Protein 4I2U (pdb70)

CATH classification: 3.40.30.10

Foldseek 3Di:
DVLLCVVQCPLQVAFKEKEAAPPDVLSVLLVVLCCVFAPPVRHHYHHLVPDPCSQVNLVVCCVVPVHSDDIFIHGNNRTQDTSVRNNVCSVPVNVVVSCVVSVNGDDDD

InterPro domains:
  IPR002109 Glutaredoxin [PF00462] (17-81)
  IPR011899 Glutaredoxin, eukaryotic/virial [TIGR02180] (17-99)
  IPR014025 Glutaredoxin subgroup [PR00160] (17-35)
  IPR014025 Glutaredoxin subgroup [PR00160] (64-77)
  IPR014025 Glutaredoxin subgroup [PR00160] (78-91)
  IPR036249 Thioredoxin-like superfamily [SSF52833] (6-106)

Organism: Chlorella sorokiniana (NCBI:txid3076)

Sequence (109 aa):
SAAKQLVDSSTISGNKVVIFSKTYCPYCVKGKRALEKFLPKSKITAIELDGRNDGAAIQDYLLELTGGRSVPRRVFIDGQFIGGGDDTDALARNGKLEVMLRNAGVLLEHH

Secondary structure (DSSP, 8-state):
-HHHHHHHHHHHH-SEEEEE-TT-HHHHHHHHHHHTTS-GGGSEEEETTTSTTHHHHHHHHHHHHS--PSPEEEETTEEEESHHHHHHHHHHSHHHHHHHHTTS-----

Nearest PDB structures (foldseek):
  4i2u-assembly1_A  TM=1.009E+00  e=9.934E-23  Chlorella sorokiniana
  4i2t-assembly1_A  TM=9.778E-01  e=6.988E-19  Chlorella sorokiniana
  7ncw-assembly1_A  TM=9.838E-01  e=2.379E-13  Chlamydomonas reinhardtii
  7dik-assembly1_A  TM=9.261E-01  e=3.195E-09  Plasmodium falciparum 3D7
  3d5j-assembly2_B  TM=8.534E-01  e=7.702E-10  Saccharomyces cerevisiae

Radius of gyration: 13.09 Å; Cα contacts (8 Å, |Δi|>4): 175; chains: 1; bounding box: 39×27×31 Å

B-factor: mean 13.31, std 8.64, range [4.83, 49.54]

Solvent-accessible surface area: 6021 Å² total; per-residue (Å²): 110,83,8,93,130,39,0,45,65,13,18,96,60,56,87,1,0,0,0,0,35,83,155,13,91,103,0,48,75,0,39,164,1,0,61,145,49,7,82,152,104,134,18,38,41,30,42,7,64,63,91,158,44,1,61,44,0,13,71,20,0,83,140,78,25,65,13,91,69,22,3,30,0,2,4,77,29,112,63,22,5,19,4,80,73,0,52,31,30,7,195,81,27,120,0,50,71,37,0,84,123,8,66,52,20,136,124,131,217

Structure (mmCIF, N/CA/C/O backbone):
data_4I2U
#
_entry.id   4I2U
#
_cell.length_a   33.676
_cell.length_b   51.310
_cell.length_c   55.658
_cell.angle_alpha   90.00
_cell.angle_beta   90.00
_cell.angle_gamma   90.00
#
_symmetry.space_group_name_H-M   'P 21 21 21'
#
loop_
_entity.id
_entity.type
_entity.pdbx_description
1 polymer glutaredoxin
2 non-polymer GLUTATHIONE
3 water water
#
loop_
_atom_site.group_PDB
_atom_site.id
_atom_site.type_symbol
_atom_site.label_atom_id
_atom_site.label_alt_id
_atom_site.label_comp_id
_atom_site.label_asym_id
_atom_site.label_entity_id
_atom_site.label_seq_id
_atom_site.pdbx_PDB_ins_code
_atom_site.Cartn_x
_atom_site.Cartn_y
_atom_site.Cartn_z
_atom_site.occupancy
_atom_site.B_iso_or_equiv
_atom_site.auth_seq_id
_atom_site.auth_comp_id
_atom_site.auth_asym_id
_atom_site.auth_atom_id
_atom_site.pdbx_PDB_model_num
ATOM 1 N N . SER A 1 2 ? 27.252 34.844 1.749 1.00 28.96 2 SER A N 1
ATOM 2 C CA . SER A 1 2 ? 27.085 33.555 1.089 1.00 26.03 2 SER A CA 1
ATOM 3 C C . SER A 1 2 ? 25.616 33.291 0.805 1.00 22.43 2 SER A C 1
ATOM 4 O O . SER A 1 2 ? 24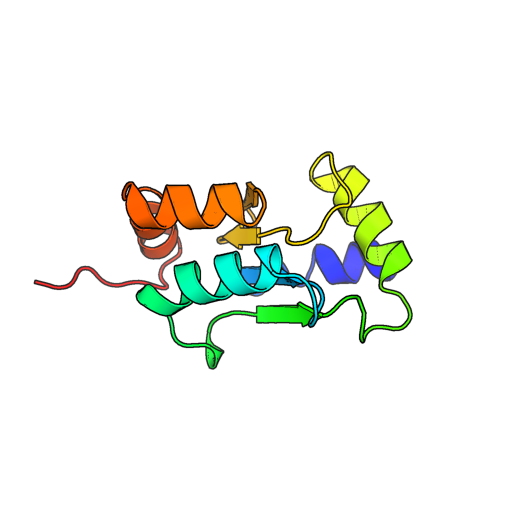.733 33.928 1.389 1.00 18.02 2 SER A O 1
ATOM 11 N N . ALA A 1 3 ? 25.363 32.346 -0.092 1.00 21.12 3 ALA A N 1
ATOM 12 C CA . ALA A 1 3 ? 24.012 31.921 -0.407 1.00 22.45 3 ALA A CA 1
ATOM 13 C C . ALA A 1 3 ? 23.317 31.415 0.849 1.00 17.34 3 ALA A C 1
ATOM 14 O O . ALA A 1 3 ? 22.165 31.747 1.079 1.00 15.45 3 ALA A O 1
ATOM 21 N N . ALA A 1 4 ? 24.010 30.602 1.644 1.00 13.61 4 ALA A N 1
ATOM 22 C CA . ALA A 1 4 ? 23.408 30.014 2.841 1.00 12.11 4 ALA A CA 1
ATOM 23 C C . ALA A 1 4 ? 23.021 31.095 3.839 1.00 10.95 4 ALA A C 1
ATOM 24 O O . ALA A 1 4 ? 21.922 31.070 4.389 1.00 9.69 4 ALA A O 1
ATOM 31 N N . LYS A 1 5 ? 23.919 32.043 4.078 1.00 11.11 5 LYS A N 1
ATOM 32 C CA . LYS A 1 5 ? 23.641 33.121 5.009 1.00 11.66 5 LYS A CA 1
ATOM 33 C C . LYS A 1 5 ? 22.456 33.942 4.522 1.00 9.61 5 LYS A C 1
ATOM 34 O O . LYS A 1 5 ? 21.558 34.291 5.300 1.00 8.69 5 LYS A O 1
ATOM 53 N N . GLN A 1 6 ? 22.448 34.276 3.233 1.00 10.41 6 GLN A N 1
ATOM 54 C CA . GLN A 1 6 ? 21.358 35.085 2.697 1.00 11.87 6 GLN A CA 1
ATOM 55 C C . GLN A 1 6 ? 20.036 34.344 2.819 1.00 9.93 6 GLN A C 1
ATOM 56 O O . GLN A 1 6 ? 19.001 34.935 3.145 1.00 10.09 6 GLN A O 1
ATOM 70 N N . LEU A 1 7 ? 20.056 33.047 2.544 1.00 10.21 7 LEU A N 1
ATOM 71 C CA . LEU A 1 7 ? 18.855 32.235 2.690 1.00 9.75 7 LEU A CA 1
ATOM 72 C C . LEU A 1 7 ? 18.320 32.271 4.113 1.00 8.74 7 LEU A C 1
ATOM 73 O O . LEU A 1 7 ? 17.133 32.528 4.347 1.00 9.10 7 LEU A O 1
ATOM 89 N N . VAL A 1 8 ? 19.173 32.019 5.095 1.00 8.03 8 VAL A N 1
ATOM 90 C CA . VAL A 1 8 ? 18.705 31.983 6.471 1.00 7.06 8 VAL A CA 1
ATOM 91 C C . VAL A 1 8 ? 18.214 33.356 6.909 1.00 6.56 8 VAL A C 1
ATOM 92 O O . VAL A 1 8 ? 17.107 33.486 7.454 1.00 7.08 8 VAL A O 1
ATOM 105 N N . ASP A 1 9 ? 19.020 34.391 6.679 1.00 6.78 9 ASP A N 1
ATOM 106 C CA . ASP A 1 9 ? 18.659 35.731 7.134 1.00 6.50 9 ASP A CA 1
ATOM 107 C C . ASP A 1 9 ? 17.344 36.180 6.513 1.00 6.68 9 ASP A C 1
ATOM 108 O O . ASP A 1 9 ? 16.460 36.707 7.207 1.00 6.74 9 ASP A O 1
ATOM 117 N N . SER A 1 10 ? 17.210 36.006 5.207 1.00 7.32 10 SER A N 1
ATOM 118 C CA A SER A 1 10 ? 16.006 36.438 4.504 0.55 7.75 10 SER A CA 1
ATOM 119 C CA B SER A 1 10 ? 16.005 36.452 4.515 0.45 7.75 10 SER A CA 1
ATOM 120 C C . SER A 1 10 ? 14.796 35.631 4.942 1.00 7.48 10 SER A C 1
ATOM 121 O O . SER A 1 10 ? 13.690 36.152 5.021 1.00 8.05 10 SER A O 1
ATOM 136 N N . THR A 1 11 ? 14.998 34.352 5.212 1.00 7.48 11 THR A N 1
ATOM 137 C CA . THR A 1 11 ? 13.880 33.519 5.600 1.00 7.29 11 THR A CA 1
ATOM 138 C C . THR A 1 11 ? 13.347 33.911 6.974 1.00 7.49 11 THR A C 1
ATOM 139 O O . THR A 1 11 ? 12.119 34.017 7.159 1.00 7.22 11 THR A O 1
ATOM 150 N N . ILE A 1 12 ? 14.233 34.124 7.937 1.00 6.93 12 ILE A N 1
ATOM 151 C CA . ILE A 1 12 ? 13.766 34.424 9.285 1.00 7.30 12 ILE A CA 1
ATOM 152 C C . ILE A 1 12 ? 13.241 35.846 9.401 1.00 7.20 12 ILE A C 1
ATOM 153 O O . ILE A 1 12 ? 12.420 36.113 10.274 1.00 8.02 12 ILE A O 1
ATOM 169 N N . SER A 1 13 ? 13.674 36.762 8.538 1.00 6.23 13 SER A N 1
ATOM 170 C CA . SER A 1 13 ? 13.155 38.135 8.575 1.00 7.45 13 SER A CA 1
ATOM 171 C C . SER A 1 13 ? 11.901 38.296 7.718 1.00 9.74 13 SER A C 1
ATOM 172 O O . SER A 1 13 ? 11.154 39.250 7.909 1.00 11.45 13 SER A O 1
ATOM 180 N N . GLY A 1 14 ? 11.649 37.361 6.802 1.00 8.08 14 GLY A N 1
ATOM 181 C CA . GLY A 1 14 ? 10.517 37.448 5.899 1.00 10.29 14 GLY A CA 1
ATOM 182 C C . GLY A 1 14 ? 9.353 36.548 6.257 1.00 9.27 14 GLY A C 1
ATOM 183 O O . GLY A 1 14 ? 8.308 36.652 5.638 1.00 11.65 14 GLY A O 1
ATOM 187 N N . ASN A 1 15 ? 9.526 35.676 7.250 1.0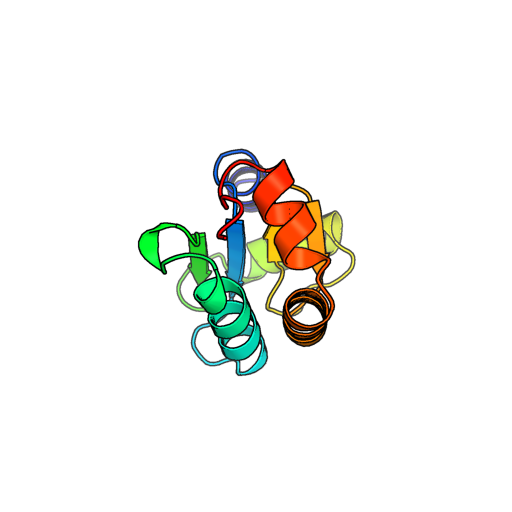0 7.65 15 ASN A N 1
ATOM 188 C CA . ASN A 1 15 ? 8.491 34.737 7.669 1.00 8.80 15 ASN A CA 1
ATOM 189 C C . ASN A 1 15 ? 8.473 34.699 9.172 1.00 8.78 15 ASN A C 1
ATOM 190 O O . ASN A 1 15 ? 9.524 34.579 9.783 1.00 8.90 15 ASN A O 1
ATOM 201 N N . LYS A 1 16 ? 7.300 34.793 9.778 1.00 7.50 16 LYS A N 1
ATOM 202 C CA . LYS A 1 16 ? 7.200 34.920 11.220 1.00 8.01 16 LYS A CA 1
ATOM 203 C C . LYS A 1 16 ? 7.557 33.659 11.992 1.00 7.38 16 LYS A C 1
ATOM 204 O O . LYS A 1 16 ? 7.999 33.751 13.118 1.00 8.54 16 LYS A O 1
ATOM 223 N N . VAL A 1 17 ? 7.300 32.481 11.437 1.00 6.22 17 VAL A N 1
ATOM 224 C CA . VAL A 1 17 ? 7.538 31.236 12.152 1.00 6.37 17 VAL A CA 1
ATOM 225 C C . VAL A 1 17 ? 8.332 30.338 11.238 1.00 6.52 17 VAL A C 1
ATOM 226 O O . VAL A 1 17 ? 7.827 29.901 10.194 1.00 7.59 17 VAL A O 1
ATOM 239 N N . VAL A 1 18 ? 9.591 30.104 11.593 1.00 6.00 18 VAL A N 1
ATOM 240 C CA . VAL A 1 18 ? 10.496 29.321 10.767 1.00 5.59 18 VAL A CA 1
ATOM 241 C C . VAL A 1 18 ? 11.093 28.178 11.564 1.00 5.45 18 VAL A C 1
ATOM 242 O O . VAL A 1 18 ? 11.539 28.368 12.701 1.00 6.68 18 VAL A O 1
ATOM 255 N N . ILE A 1 19 ? 11.134 26.997 10.973 1.00 4.91 19 ILE A N 1
ATOM 256 C CA . ILE A 1 19 ? 11.808 25.868 11.588 1.00 4.89 19 ILE A CA 1
ATOM 257 C C . ILE A 1 19 ? 12.748 25.256 10.558 1.00 4.83 19 ILE A C 1
ATOM 258 O O . ILE A 1 19 ? 12.306 24.773 9.505 1.00 6.37 19 ILE A O 1
ATOM 274 N N . PHE A 1 20 ? 14.047 25.331 10.822 1.00 4.88 20 PHE A N 1
ATOM 275 C CA . PHE A 1 20 ? 15.024 24.610 10.008 1.00 4.97 20 PHE A CA 1
ATOM 276 C C . PHE A 1 20 ? 15.027 23.197 10.538 1.00 5.42 20 PHE A C 1
ATOM 277 O O . PHE A 1 20 ? 15.198 22.981 11.739 1.00 6.00 20 PHE A O 1
ATOM 294 N N . SER A 1 21 ? 14.834 22.239 9.645 1.00 5.41 21 SER A N 1
ATOM 295 C CA . SER A 1 21 ? 14.397 20.902 9.984 1.00 5.67 21 SER A CA 1
ATOM 296 C C . SER A 1 21 ? 15.107 19.871 9.126 1.00 5.71 21 SER A C 1
ATOM 297 O O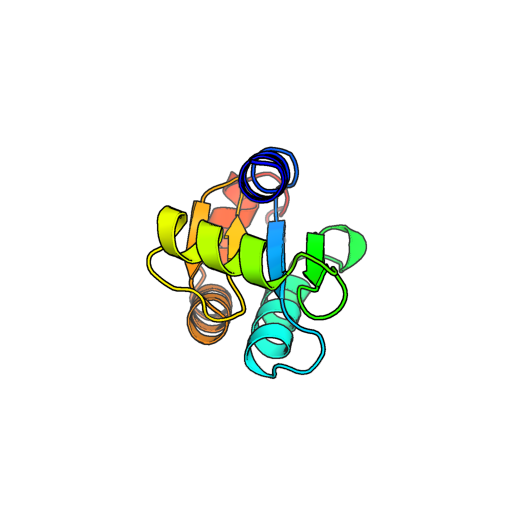 . SER A 1 21 ? 15.774 20.197 8.155 1.00 6.41 21 SER A O 1
ATOM 305 N N . LYS A 1 22 ? 14.988 18.608 9.526 1.00 6.33 22 LYS A N 1
ATOM 306 C CA . LYS A 1 22 ? 15.197 17.473 8.627 1.00 5.81 22 LYS A CA 1
ATOM 307 C C . LYS A 1 22 ? 13.997 16.568 8.759 1.00 6.09 22 LYS A C 1
ATOM 308 O O . LYS A 1 22 ? 13.434 16.410 9.844 1.00 6.82 22 LYS A O 1
ATOM 327 N N . THR A 1 23 ? 13.576 15.986 7.649 1.00 6.25 23 THR A N 1
ATOM 328 C CA . THR A 1 23 ? 12.294 15.275 7.596 1.00 8.26 23 THR A CA 1
ATOM 329 C C . THR A 1 23 ? 12.205 14.102 8.558 1.00 8.78 23 THR A C 1
ATOM 330 O O . THR A 1 23 ? 11.131 13.775 9.052 1.00 11.02 23 THR A O 1
ATOM 341 N N . TYR A 1 24 ? 13.338 13.472 8.827 1.00 6.55 24 TYR A N 1
ATOM 342 C CA . TYR A 1 24 ? 13.416 12.223 9.568 1.00 6.88 24 TYR A CA 1
ATOM 343 C C . TYR A 1 24 ? 13.661 12.392 11.067 1.00 6.76 24 TYR A C 1
ATOM 344 O O . TYR A 1 24 ? 13.671 11.408 11.805 1.00 7.15 24 TYR A O 1
ATOM 362 N N . CYS A 1 25 ? 13.856 13.632 11.510 1.00 6.58 25 CYS A N 1
ATOM 363 C CA . CYS A 1 25 ? 14.266 13.894 12.886 1.00 6.96 25 CYS A CA 1
ATOM 364 C C . CYS A 1 25 ? 13.077 14.039 13.839 1.00 6.51 25 CYS A C 1
ATOM 365 O O . CYS A 1 25 ? 12.185 14.844 13.594 1.00 6.33 25 CYS A O 1
ATOM 373 N N . PRO A 1 26 ? 13.071 13.266 14.935 1.00 6.55 26 PRO A N 1
ATOM 374 C CA . PRO A 1 26 ? 11.938 13.355 15.862 1.00 6.75 26 PRO A CA 1
ATOM 375 C C . PRO A 1 26 ? 11.874 14.664 16.635 1.00 6.55 26 PRO A C 1
ATOM 376 O O . PRO A 1 26 ? 10.811 15.053 17.092 1.00 6.75 26 PRO A O 1
ATOM 387 N N . TYR A 1 27 ? 13.001 15.351 16.776 1.00 6.36 27 TYR A N 1
ATOM 388 C CA . TYR A 1 27 ? 12.999 16.657 17.436 1.00 6.26 27 TYR A CA 1
ATOM 389 C C . TYR A 1 27 ? 12.362 17.694 16.529 1.00 6.05 27 TYR A C 1
ATOM 390 O O . TYR A 1 27 ? 11.665 18.594 17.010 1.00 6.05 27 TYR A O 1
ATOM 408 N N . CYS A 1 28 ? 12.590 17.574 15.230 1.00 5.95 28 CYS A N 1
ATOM 409 C CA . CYS A 1 28 ? 11.924 18.417 14.249 1.00 5.89 28 CYS A CA 1
ATOM 410 C C . CYS A 1 28 ? 10.428 18.152 14.240 1.00 6.05 28 CYS A C 1
ATOM 411 O O . CYS A 1 28 ? 9.624 19.090 14.240 1.00 6.07 28 CYS A O 1
ATOM 419 N N . VAL A 1 29 ? 10.041 16.879 14.267 1.00 6.77 29 VAL A N 1
ATOM 420 C CA . VAL A 1 29 ? 8.619 16.530 14.356 1.00 7.68 29 VAL A CA 1
ATOM 421 C C . VAL A 1 29 ? 8.011 17.126 15.624 1.00 6.73 29 VAL A C 1
ATOM 422 O O . VAL A 1 29 ? 6.913 17.689 15.602 1.00 7.08 29 VAL A O 1
ATOM 435 N N . LYS A 1 30 ? 8.713 16.997 16.741 1.00 6.55 30 LYS A N 1
ATOM 436 C CA . LYS A 1 30 ? 8.216 17.533 18.011 1.00 8.00 30 LYS A CA 1
ATOM 437 C C . LYS A 1 30 ? 8.030 19.058 17.942 1.00 7.05 30 LYS A C 1
ATOM 438 O O . LYS A 1 30 ? 7.035 19.596 18.428 1.00 7.29 30 LYS A O 1
ATOM 457 N N . GLY A 1 31 ? 8.987 19.765 17.354 1.00 6.14 31 GLY A N 1
ATOM 458 C CA . GLY A 1 31 ? 8.887 21.207 17.204 1.00 6.06 31 GLY A CA 1
ATOM 459 C C . GLY A 1 31 ? 7.723 21.605 16.312 1.00 6.13 31 GLY A C 1
ATOM 460 O O . GLY A 1 31 ? 6.972 22.539 16.615 1.00 6.73 31 GLY A O 1
ATOM 464 N N . LYS A 1 32 ? 7.560 20.906 15.194 1.00 6.76 32 LYS A N 1
ATOM 465 C CA . LYS A 1 32 ? 6.433 21.143 14.316 1.00 6.86 32 LYS A CA 1
ATOM 466 C C . LYS A 1 32 ? 5.106 20.930 15.014 1.00 6.94 32 LYS A C 1
ATOM 467 O O . LYS A 1 32 ? 4.211 21.778 14.915 1.00 7.72 32 LYS A O 1
ATOM 486 N N . ARG A 1 33 ? 4.959 19.821 15.731 1.00 7.46 33 ARG A N 1
ATOM 487 C CA . ARG A 1 33 ? 3.699 19.538 16.411 1.00 8.51 33 ARG A CA 1
ATOM 488 C C . ARG A 1 33 ? 3.394 20.571 17.473 1.00 7.50 33 ARG A C 1
ATOM 489 O O . ARG A 1 33 ? 2.237 20.950 17.669 1.00 9.22 33 ARG A O 1
ATOM 510 N N . ALA A 1 34 ? 4.417 21.060 18.157 1.00 8.37 34 ALA A N 1
ATOM 511 C CA . ALA A 1 34 ? 4.218 22.111 19.145 1.00 8.83 34 ALA A CA 1
ATOM 512 C C . ALA A 1 34 ? 3.679 23.387 18.499 1.00 7.83 34 ALA A C 1
ATOM 513 O O . ALA A 1 34 ? 2.720 23.990 18.986 1.00 9.68 34 ALA A O 1
ATOM 520 N N . LEU A 1 35 ? 4.289 23.813 17.404 1.00 7.34 35 LEU A N 1
ATOM 521 C CA . LEU A 1 35 ? 3.842 25.000 16.696 1.00 6.83 35 LEU A CA 1
ATOM 522 C C . LEU A 1 35 ? 2.430 24.820 16.119 1.00 7.30 35 LEU A C 1
ATOM 523 O O . LEU A 1 35 ? 1.633 25.767 16.107 1.00 7.82 35 LEU A O 1
ATOM 539 N N . GLU A 1 36 ? 2.099 23.606 15.691 1.00 7.20 36 GLU A N 1
ATOM 540 C CA . GLU A 1 36 ? 0.819 23.337 15.046 1.00 8.40 36 GLU A CA 1
ATOM 541 C C . GLU A 1 36 ? -0.334 23.359 16.018 1.00 9.28 36 GLU A C 1
ATOM 542 O O . GLU A 1 36 ? -1.485 23.372 15.587 1.00 11.01 36 GLU A O 1
ATOM 554 N N . LYS A 1 37 ? -0.066 23.399 17.317 1.00 8.80 37 LYS A N 1
ATOM 555 C CA . LYS A 1 37 ? -1.134 23.612 18.289 1.00 9.47 37 LYS A CA 1
ATOM 556 C C . LYS A 1 37 ? -1.742 24.995 18.107 1.00 10.94 37 LYS A C 1
ATOM 557 O O . LYS A 1 37 ? -2.894 25.220 18.467 1.00 11.70 37 LYS A O 1
ATOM 576 N N . PHE A 1 38 ? -0.967 25.934 17.579 1.00 9.10 38 PHE A N 1
ATOM 577 C CA . PHE A 1 38 ? -1.373 27.338 17.538 1.00 8.96 38 PHE A CA 1
ATOM 578 C C . PHE A 1 38 ? -1.554 27.894 16.150 1.00 9.21 38 PHE A C 1
ATOM 579 O O . PHE A 1 38 ? -2.313 28.859 15.977 1.00 9.36 38 PHE A O 1
ATOM 596 N N . LEU A 1 39 ? -0.876 27.293 15.173 1.00 9.48 39 LEU A N 1
ATOM 597 C CA . LEU A 1 39 ? -0.795 27.780 13.803 1.00 11.12 39 LEU A CA 1
ATOM 598 C C . LEU A 1 39 ? -0.989 26.647 12.837 1.00 10.77 39 LEU A C 1
ATOM 599 O O . LEU A 1 39 ? -0.553 25.518 13.097 1.00 13.25 39 LEU A O 1
ATOM 615 N N . PRO A 1 40 ? -1.558 26.931 11.671 1.00 10.73 40 PRO A N 1
ATOM 616 C CA . PRO A 1 40 ? -1.604 25.865 10.679 1.00 12.55 40 PRO A CA 1
ATOM 617 C C . PRO A 1 40 ? -0.254 25.685 10.014 1.00 11.25 40 PRO A C 1
ATOM 618 O O . PRO A 1 40 ? 0.590 26.583 10.025 1.00 10.99 40 PRO A O 1
ATOM 629 N N . LYS A 1 41 ? -0.076 24.517 9.411 1.00 12.07 41 LYS A N 1
ATOM 630 C CA . LYS A 1 41 ? 1.167 24.187 8.712 1.00 12.56 41 LYS A CA 1
ATOM 631 C C . LYS A 1 41 ? 1.515 25.211 7.639 1.00 13.88 41 LYS A C 1
ATOM 632 O O . LYS A 1 41 ? 2.691 25.476 7.395 1.00 12.86 41 LYS A O 1
ATOM 651 N N . SER A 1 42 ? 0.514 25.807 7.007 1.00 12.46 42 SER A N 1
ATOM 652 C CA . SER A 1 42 ? 0.779 26.735 5.911 1.00 13.75 42 SER A CA 1
ATOM 653 C C . SER A 1 42 ? 1.304 28.074 6.429 1.00 18.43 42 SER A C 1
ATOM 654 O O . SER A 1 42 ? 1.726 28.924 5.641 1.00 22.07 42 SER A O 1
ATOM 662 N N . LYS A 1 43 ? 1.280 28.265 7.749 1.00 12.65 43 LYS A N 1
ATOM 663 C CA . LYS A 1 43 ? 1.873 29.461 8.361 1.00 13.08 43 LYS A CA 1
ATOM 664 C C . LYS A 1 43 ? 3.208 29.181 9.059 1.00 13.23 43 LYS A C 1
ATOM 665 O O . LYS A 1 43 ? 3.795 30.072 9.667 1.00 15.53 43 LYS A O 1
ATOM 684 N N . ILE A 1 44 ? 3.666 27.946 8.973 1.00 11.17 44 ILE A N 1
ATOM 685 C CA . ILE A 1 44 ? 4.950 27.532 9.525 1.00 10.95 44 ILE A CA 1
ATOM 686 C C . ILE A 1 44 ? 5.872 27.293 8.337 1.00 11.46 44 ILE A C 1
ATOM 687 O O . ILE A 1 44 ? 5.574 26.482 7.465 1.00 12.58 44 ILE A O 1
ATOM 703 N N . THR A 1 45 ? 6.997 27.989 8.286 1.00 8.72 45 THR A N 1
ATOM 704 C CA . THR A 1 45 ? 7.931 27.840 7.181 1.00 8.81 45 THR A CA 1
ATOM 705 C C . THR A 1 45 ? 8.990 26.822 7.598 1.00 7.38 45 THR A C 1
ATOM 706 O O . THR A 1 45 ? 9.912 27.119 8.354 1.00 7.71 45 THR A O 1
ATOM 717 N N . ALA A 1 46 ? 8.843 25.591 7.133 1.00 7.11 46 ALA A N 1
ATOM 718 C CA . ALA A 1 46 ? 9.739 24.497 7.477 1.00 7.72 46 ALA A CA 1
ATOM 719 C C . ALA A 1 46 ? 10.709 24.262 6.341 1.00 7.99 46 ALA A C 1
ATOM 720 O O . ALA A 1 46 ? 10.308 23.838 5.246 1.00 11.93 46 ALA A O 1
ATOM 727 N N . ILE A 1 47 ? 11.978 24.495 6.606 1.00 6.52 47 ILE A N 1
ATOM 728 C CA . ILE A 1 47 ? 13.039 24.387 5.610 1.00 6.53 47 ILE A CA 1
ATOM 729 C C . ILE A 1 47 ? 13.754 23.059 5.881 1.00 6.28 47 ILE A C 1
ATOM 730 O O . ILE A 1 47 ? 14.406 22.918 6.920 1.00 7.13 47 ILE A O 1
ATOM 746 N N . GLU A 1 48 ? 13.586 22.089 4.983 1.00 6.90 48 GLU A N 1
ATOM 747 C CA . GLU A 1 48 ? 14.128 20.749 5.181 1.00 6.87 48 GLU A CA 1
ATOM 748 C C . GLU A 1 48 ? 15.541 20.659 4.637 1.00 7.87 48 GLU A C 1
ATOM 749 O O . GLU A 1 48 ? 15.760 20.618 3.419 1.00 9.42 48 GLU A O 1
ATOM 761 N N . LEU A 1 49 ? 16.496 20.555 5.535 1.00 6.69 49 LEU A N 1
ATOM 762 C CA . LEU A 1 49 ? 17.911 20.599 5.205 1.00 7.39 49 LEU A CA 1
ATOM 763 C C . LEU A 1 49 ? 18.450 19.260 4.718 1.00 9.07 49 LEU A C 1
ATOM 764 O O . LEU A 1 49 ? 19.581 19.207 4.235 1.00 11.83 49 LEU A O 1
ATOM 780 N N . ASP A 1 50 ? 17.676 18.183 4.840 1.00 7.73 50 ASP A N 1
ATOM 781 C CA . ASP A 1 50 ? 17.998 16.942 4.160 1.00 8.91 50 ASP A CA 1
ATOM 782 C C . ASP A 1 50 ? 17.494 16.938 2.705 1.00 10.43 50 ASP A C 1
ATOM 783 O O . ASP A 1 50 ? 17.940 16.122 1.899 1.00 15.78 50 ASP A O 1
ATOM 792 N N . GLY A 1 51 ? 16.591 17.858 2.366 1.00 9.01 51 GLY A N 1
ATOM 793 C CA . GLY A 1 51 ? 16.124 18.022 0.994 1.00 9.72 51 GLY A CA 1
ATOM 794 C C . GLY A 1 51 ? 16.984 19.009 0.219 1.00 9.92 51 GLY A C 1
ATOM 795 O O . GLY A 1 51 ? 17.366 18.744 -0.922 1.00 11.34 51 GLY A O 1
ATOM 799 N N . ARG A 1 52 ? 17.277 20.151 0.825 1.00 9.59 52 ARG A N 1
ATOM 800 C CA . ARG A 1 52 ? 18.171 21.131 0.214 1.00 11.44 52 ARG A CA 1
ATOM 801 C C . ARG A 1 52 ? 19.547 20.550 0.003 1.00 13.66 52 ARG A C 1
ATOM 802 O O . ARG A 1 52 ? 20.149 20.007 0.943 1.00 13.94 52 ARG A O 1
ATOM 823 N N . ASN A 1 53 ? 20.071 20.711 -1.206 1.00 13.18 53 ASN A N 1
ATOM 824 C CA . ASN A 1 53 ? 21.421 20.258 -1.486 1.00 11.36 53 ASN A CA 1
ATOM 825 C C . ASN A 1 53 ? 22.469 20.965 -0.615 1.00 15.57 53 ASN A C 1
ATOM 826 O O . ASN A 1 53 ? 23.519 20.388 -0.281 1.00 15.83 53 ASN A O 1
ATOM 837 N N . ASP A 1 54 ? 22.201 22.219 -0.270 1.00 10.97 54 ASP A N 1
ATOM 838 C CA . ASP A 1 54 ? 23.127 23.030 0.511 1.00 11.54 54 ASP A CA 1
ATOM 839 C C . ASP A 1 54 ? 22.780 22.987 1.988 1.00 9.84 54 ASP A C 1
ATOM 840 O O . ASP A 1 54 ? 23.126 23.885 2.754 1.00 10.29 54 ASP A O 1
ATOM 849 N N . GLY A 1 55 ? 22.105 21.934 2.425 1.00 10.10 55 GLY A N 1
ATOM 850 C CA . GLY A 1 55 ? 21.708 21.839 3.814 1.00 9.47 55 GLY A CA 1
ATOM 851 C C . GLY A 1 55 ? 22.862 21.945 4.800 1.00 9.45 55 GLY A C 1
ATOM 852 O O . GLY A 1 55 ? 22.693 22.562 5.860 1.00 10.05 55 GLY A O 1
ATOM 856 N N . ALA A 1 56 ? 24.006 21.353 4.486 1.00 10.44 56 ALA A N 1
ATOM 857 C CA . ALA A 1 56 ? 25.137 21.395 5.413 1.00 10.26 56 ALA A CA 1
ATOM 858 C C . ALA A 1 56 ? 25.668 22.816 5.556 1.00 11.33 56 ALA A C 1
ATOM 859 O O . ALA A 1 56 ? 26.064 23.234 6.657 1.00 10.04 56 ALA A O 1
ATOM 866 N N . ALA A 1 57 ? 25.688 23.560 4.457 1.00 10.20 57 ALA A N 1
ATOM 867 C CA . ALA A 1 57 ? 26.121 24.956 4.508 1.00 9.98 57 ALA A CA 1
ATOM 868 C C . ALA A 1 57 ? 25.156 25.788 5.341 1.00 9.04 57 ALA A C 1
ATOM 869 O O . ALA A 1 57 ? 25.550 26.729 6.042 1.00 8.95 57 ALA A O 1
ATOM 876 N N . ILE A 1 58 ? 23.871 25.496 5.229 1.00 7.31 58 ILE A N 1
ATOM 877 C CA . ILE A 1 58 ? 22.885 26.192 6.036 1.00 7.21 58 ILE A CA 1
ATOM 878 C C . ILE A 1 58 ? 23.072 25.859 7.511 1.00 6.30 58 ILE A C 1
ATOM 879 O O . ILE A 1 58 ? 23.025 26.744 8.367 1.00 6.53 58 ILE A O 1
ATOM 895 N N . GLN A 1 59 ? 23.324 24.596 7.825 1.00 6.50 59 GLN A N 1
ATOM 896 C CA . GLN A 1 59 ? 23.609 24.236 9.207 1.00 6.77 59 GLN A CA 1
ATOM 897 C C . GLN A 1 59 ? 24.851 24.937 9.725 1.00 6.48 59 GLN 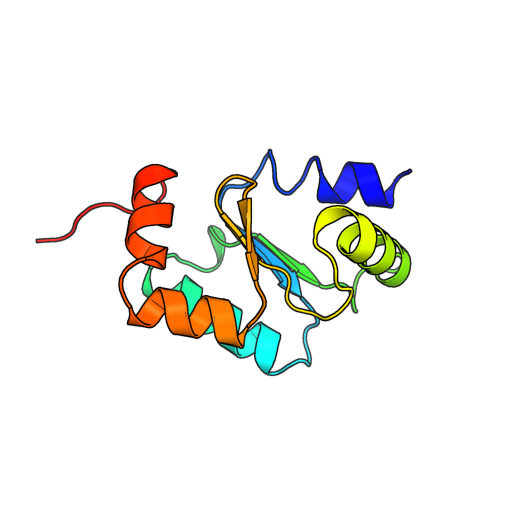A C 1
ATOM 898 O O . GLN A 1 59 ? 24.879 25.339 10.884 1.00 7.17 59 GLN A O 1
ATOM 912 N N . ASP A 1 60 ? 25.872 25.069 8.883 1.00 6.72 60 ASP A N 1
ATOM 913 C CA . ASP A 1 60 ? 27.082 25.796 9.260 1.00 6.99 60 ASP A CA 1
ATOM 914 C C . ASP A 1 60 ? 26.759 27.237 9.631 1.00 6.89 60 ASP A C 1
ATOM 915 O O . ASP A 1 60 ? 27.264 27.750 10.631 1.00 7.41 60 ASP A O 1
ATOM 924 N N . TYR A 1 61 ? 25.931 27.910 8.845 1.00 6.25 61 TYR A N 1
ATOM 925 C CA . TYR A 1 61 ? 25.569 29.265 9.201 1.00 6.11 61 TYR A CA 1
ATOM 926 C C . TYR A 1 61 ? 24.726 29.272 10.462 1.00 5.91 61 TYR A C 1
ATOM 927 O O . TYR A 1 61 ? 24.855 30.171 11.295 1.00 6.03 61 TYR A O 1
ATOM 945 N N . LEU A 1 62 ? 23.815 28.314 10.619 1.00 5.79 62 LEU A N 1
ATOM 946 C CA . LEU A 1 62 ? 23.045 28.241 11.853 1.00 5.94 62 LEU A CA 1
ATOM 947 C C . LEU A 1 62 ? 23.934 28.091 13.090 1.00 6.42 62 LEU A C 1
ATOM 948 O O . LEU A 1 62 ? 23.612 28.622 14.162 1.00 6.32 62 LEU A O 1
ATOM 964 N N . LEU A 1 63 ? 25.066 27.405 12.956 1.00 5.78 63 LEU A N 1
ATOM 965 C CA . LEU A 1 63 ? 26.028 27.339 14.052 1.00 5.96 63 LEU A CA 1
ATOM 966 C C . LEU A 1 63 ? 26.534 28.753 14.369 1.00 6.15 63 LEU A C 1
ATOM 967 O O . LEU A 1 63 ? 26.614 29.173 15.541 1.00 6.90 63 LEU A O 1
ATOM 983 N N . GLU A 1 64 ? 26.875 29.514 13.333 1.00 6.29 64 GLU A N 1
ATOM 984 C CA . GLU A 1 64 ? 27.333 30.880 13.541 1.00 6.37 64 GLU A CA 1
ATOM 985 C C . GLU A 1 64 ? 26.264 31.754 14.177 1.00 5.81 64 GLU A C 1
ATOM 986 O O . GLU A 1 64 ? 26.556 32.548 15.088 1.00 7.61 64 GLU A O 1
ATOM 998 N N . LEU A 1 65 ? 25.027 31.652 13.724 1.00 5.89 65 LEU A N 1
ATOM 999 C CA . LEU A 1 65 ? 23.982 32.554 14.187 1.00 5.70 65 LEU A CA 1
ATOM 1000 C C . LEU A 1 65 ? 23.446 32.165 15.548 1.00 7.39 65 LEU A C 1
ATOM 1001 O O . LEU A 1 65 ? 23.113 33.042 16.346 1.00 7.50 65 LEU A O 1
ATOM 1017 N N . THR A 1 66 ? 23.356 30.865 15.819 1.00 6.26 66 THR A N 1
ATOM 1018 C CA . THR A 1 66 ? 22.626 30.379 16.998 1.00 6.32 66 THR A CA 1
ATOM 1019 C C . THR A 1 66 ? 23.467 29.659 18.038 1.00 7.47 66 THR A C 1
ATOM 1020 O O . THR A 1 66 ? 23.008 29.493 19.165 1.00 8.92 66 THR A O 1
ATOM 1031 N N . GLY A 1 67 ? 24.667 29.209 17.685 1.00 6.77 67 GLY A N 1
ATOM 1032 C CA . GLY A 1 67 ? 25.494 28.485 18.638 1.00 7.55 67 GLY A CA 1
ATOM 1033 C C . GLY A 1 67 ? 25.491 26.987 18.492 1.00 8.48 67 GLY A C 1
ATOM 1034 O O . GLY A 1 67 ? 26.231 26.310 19.192 1.00 9.61 67 GLY A O 1
ATOM 1038 N N . GLY A 1 68 ? 24.688 26.455 17.584 1.00 8.11 68 GLY A N 1
ATOM 1039 C CA . GLY A 1 68 ? 24.644 25.016 17.363 1.00 10.04 68 GLY A CA 1
ATOM 1040 C C . GLY A 1 68 ? 24.198 24.690 15.948 1.00 7.67 68 GLY A C 1
ATOM 1041 O O . GLY A 1 68 ? 23.560 25.507 15.304 1.00 7.92 68 GLY A O 1
ATOM 1045 N N . ARG A 1 69 ? 24.567 23.496 15.483 1.00 8.86 69 ARG A N 1
ATOM 1046 C CA . ARG A 1 69 ? 24.248 23.020 14.141 1.00 8.09 69 ARG A CA 1
ATOM 1047 C C . ARG A 1 69 ? 23.052 22.102 14.096 1.00 9.70 69 ARG A C 1
ATOM 1048 O O . ARG A 1 69 ? 22.516 21.851 13.025 1.00 11.14 69 ARG A O 1
ATOM 1069 N N . SER A 1 70 ? 22.648 21.555 15.237 1.00 7.20 70 SER A N 1
ATOM 1070 C CA . SER A 1 70 ? 21.637 20.505 15.239 1.00 7.12 70 SER A CA 1
ATOM 1071 C C . SER A 1 70 ? 20.300 21.029 14.746 1.00 7.52 70 SER A C 1
ATOM 1072 O O . SER A 1 70 ? 20.001 22.213 14.832 1.00 7.62 70 SER A O 1
ATOM 1080 N N . VAL A 1 71 ? 19.476 20.125 14.239 1.00 6.72 71 VAL A N 1
ATOM 1081 C CA . VAL A 1 71 ? 18.095 20.433 13.879 1.00 6.34 71 VAL A CA 1
ATOM 1082 C C . VAL A 1 71 ? 17.155 19.897 14.943 1.00 6.23 71 VAL A C 1
ATOM 1083 O O . VAL A 1 71 ? 17.401 18.857 15.537 1.00 6.70 71 VAL A O 1
ATOM 1096 N N . PRO A 1 72 ? 16.056 20.603 15.200 1.00 5.76 72 PRO A N 1
ATOM 1097 C CA . PRO A 1 72 ? 15.656 21.826 14.502 1.00 5.51 72 PRO A CA 1
ATOM 1098 C C . PRO A 1 72 ? 16.278 23.092 15.087 1.00 5.40 72 PRO A C 1
ATOM 1099 O O . PRO A 1 72 ? 16.809 23.093 16.194 1.00 5.61 72 PRO A O 1
ATOM 1110 N N . ARG A 1 73 ? 16.177 24.180 14.330 1.00 5.27 73 ARG A N 1
ATOM 1111 C CA A ARG A 1 73 ? 16.457 25.517 14.836 0.53 5.39 73 ARG A CA 1
ATOM 1112 C CA B ARG A 1 73 ? 16.475 25.532 14.807 0.47 5.17 73 ARG A CA 1
ATOM 1113 C C . ARG A 1 73 ? 15.239 26.353 14.512 1.00 5.09 73 ARG A C 1
ATOM 1114 O O . ARG A 1 73 ? 14.870 26.508 13.358 1.00 5.22 73 ARG A O 1
ATOM 1155 N N . VAL A 1 74 ? 14.573 26.835 15.556 1.00 4.99 74 VAL A N 1
ATOM 1156 C CA . VAL A 1 74 ? 13.270 27.493 15.438 1.00 4.96 74 VAL A CA 1
ATOM 1157 C C . VAL A 1 74 ? 13.410 28.987 15.708 1.00 5.00 74 VAL A C 1
ATOM 1158 O O . VAL A 1 74 ? 14.078 29.405 16.672 1.00 5.45 74 VAL A O 1
ATOM 1171 N N . PHE A 1 75 ? 12.766 29.780 14.851 1.00 5.01 75 PHE A N 1
ATOM 1172 C CA . PHE A 1 75 ? 12.814 31.239 14.928 1.00 5.30 75 PHE A CA 1
ATOM 1173 C C . 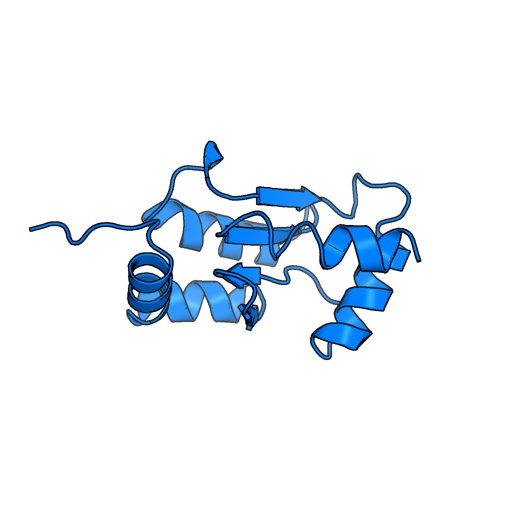PHE A 1 75 ? 11.399 31.810 14.895 1.00 5.27 75 PHE A C 1
ATOM 1174 O O . PHE A 1 75 ? 10.578 31.420 14.046 1.00 6.67 75 PHE A O 1
ATOM 1191 N N . ILE A 1 76 ? 11.097 32.715 15.826 1.00 5.57 76 ILE A N 1
ATOM 1192 C CA . ILE A 1 76 ? 9.819 33.410 15.865 1.00 5.87 76 ILE A CA 1
ATOM 1193 C C . ILE A 1 76 ? 10.109 34.886 15.644 1.00 6.07 76 ILE A C 1
ATOM 1194 O O . ILE A 1 76 ? 10.801 35.525 16.439 1.00 6.34 76 ILE A O 1
ATOM 1210 N N . ASP A 1 77 ? 9.614 35.423 14.546 1.00 7.10 77 ASP A N 1
ATOM 1211 C CA . ASP A 1 77 ? 9.844 36.818 14.169 1.00 8.14 77 ASP A CA 1
ATOM 1212 C C . ASP A 1 77 ? 11.334 37.159 14.184 1.00 7.99 77 ASP A C 1
ATOM 1213 O O . ASP A 1 77 ? 11.747 38.248 14.595 1.00 8.31 77 ASP A O 1
ATOM 1222 N N . GLY A 1 78 ? 12.150 36.228 13.718 1.00 6.29 78 GLY A N 1
ATOM 1223 C CA . GLY A 1 78 ? 13.587 36.430 13.635 1.00 7.84 78 GLY A CA 1
ATOM 1224 C C . GLY A 1 78 ? 14.368 36.025 14.871 1.00 6.71 78 GLY A C 1
ATOM 1225 O O . GLY A 1 78 ? 15.601 35.948 14.811 1.00 8.13 78 GLY A O 1
ATOM 1229 N N . GLN A 1 79 ? 13.682 35.735 15.977 1.00 6.51 79 GLN A N 1
ATOM 1230 C CA . GLN A 1 79 ? 14.337 35.386 17.226 1.00 6.30 79 GLN A CA 1
ATOM 1231 C C . GLN A 1 79 ? 14.517 33.884 17.359 1.00 5.95 79 GLN A C 1
ATOM 1232 O O . GLN A 1 79 ? 13.532 33.127 17.393 1.00 6.54 79 GLN A O 1
ATOM 1246 N N . PHE A 1 80 ? 15.759 33.422 17.466 1.00 5.58 80 PH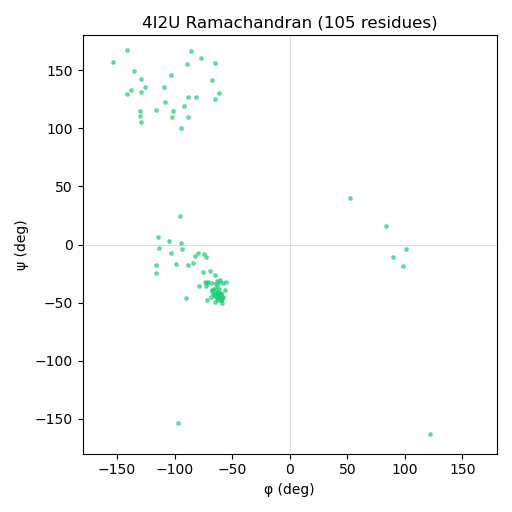E A N 1
ATOM 1247 C CA . PHE A 1 80 ? 16.027 32.019 17.736 1.00 5.86 80 PHE A CA 1
ATOM 1248 C C . PHE A 1 80 ? 15.519 31.624 19.109 1.00 6.35 80 PHE A C 1
ATOM 1249 O O . PHE A 1 80 ? 15.864 32.265 20.106 1.00 6.76 80 PHE A O 1
ATOM 1266 N N . ILE A 1 81 ? 14.679 30.591 19.178 1.00 5.65 81 ILE A N 1
ATOM 1267 C CA . ILE A 1 81 ? 14.124 30.166 20.458 1.00 6.51 81 ILE A CA 1
ATOM 1268 C C . ILE A 1 81 ? 14.606 28.791 20.905 1.00 7.41 81 ILE A C 1
ATOM 1269 O O . ILE A 1 81 ? 14.261 28.341 21.999 1.00 10.36 81 ILE A O 1
ATOM 1285 N N . GLY A 1 82 ? 15.408 28.116 20.094 1.00 6.32 82 GLY A N 1
ATOM 1286 C CA . GLY A 1 82 ? 15.969 26.833 20.476 1.00 7.53 82 GLY A CA 1
ATOM 1287 C C . GLY A 1 82 ? 15.620 25.713 19.531 1.00 6.87 82 GLY A C 1
ATOM 1288 O O . GLY A 1 82 ? 15.242 25.937 18.385 1.00 7.15 82 GLY A O 1
ATOM 1292 N N . GLY A 1 83 ? 15.810 24.496 20.026 1.00 6.62 83 GLY A N 1
ATOM 1293 C CA . GLY A 1 83 ? 15.528 23.294 19.267 1.00 6.84 83 GLY A CA 1
ATOM 1294 C C . GLY A 1 83 ? 14.173 22.693 19.573 1.00 6.20 83 GLY A C 1
ATOM 1295 O O . GLY A 1 83 ? 13.220 23.406 19.946 1.00 6.29 83 GLY A O 1
ATOM 1299 N N . GLY A 1 84 ? 1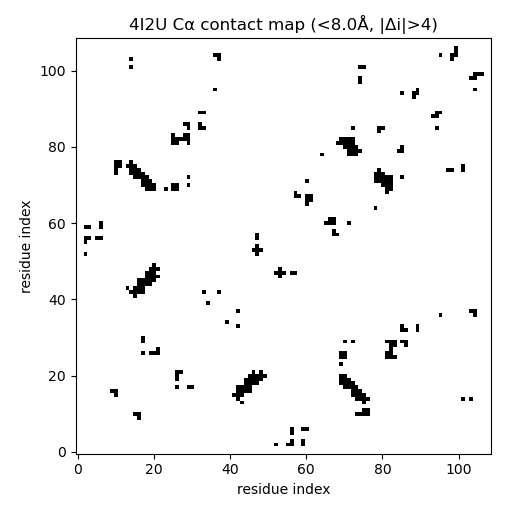4.046 21.387 19.384 1.00 6.58 84 GLY A N 1
ATOM 1300 C CA . GLY A 1 84 ? 12.750 20.743 19.499 1.00 6.73 84 GLY A CA 1
ATOM 1301 C C . GLY A 1 84 ? 12.254 20.654 20.927 1.00 7.20 84 GLY A C 1
ATOM 1302 O O . GLY A 1 84 ? 11.078 20.960 21.202 1.00 7.24 84 GLY A O 1
ATOM 1306 N N . ASP A 1 85 ? 13.119 20.212 21.838 1.00 7.80 85 ASP A N 1
ATOM 1307 C CA . ASP A 1 85 ? 12.753 20.172 23.240 1.00 8.27 85 ASP A CA 1
ATOM 1308 C C . ASP A 1 85 ? 12.406 21.571 23.735 1.00 7.91 85 ASP A C 1
ATOM 1309 O O . ASP A 1 85 ? 11.439 21.741 24.454 1.00 8.05 85 ASP A O 1
ATOM 1318 N N . ASP A 1 86 ? 13.187 22.576 23.346 1.00 7.56 86 ASP A N 1
ATOM 1319 C CA . ASP A 1 86 ? 12.915 23.947 23.789 1.00 7.64 86 ASP A CA 1
ATOM 1320 C C . ASP A 1 86 ? 11.564 24.422 23.285 1.00 6.98 86 ASP A C 1
ATOM 1321 O O . ASP A 1 86 ? 10.787 25.044 24.031 1.00 7.56 86 ASP A O 1
ATOM 1330 N N . THR A 1 87 ? 11.270 24.162 22.020 1.00 7.10 87 THR A N 1
ATOM 1331 C CA . THR A 1 87 ? 10.039 24.654 21.426 1.00 7.01 87 THR A CA 1
ATOM 1332 C C . THR A 1 87 ? 8.843 23.971 22.073 1.00 7.22 87 THR A C 1
ATOM 1333 O O . THR A 1 87 ? 7.821 24.619 22.356 1.00 7.41 87 THR A O 1
ATOM 1344 N N . ASP A 1 88 ? 8.938 22.677 22.300 1.00 7.25 88 ASP A N 1
ATOM 1345 C CA . ASP A 1 88 ? 7.888 21.952 22.994 1.00 7.60 88 ASP A CA 1
ATOM 1346 C C . ASP A 1 88 ? 7.667 22.495 24.407 1.00 7.98 88 ASP A C 1
ATOM 1347 O O . ASP A 1 88 ? 6.529 22.675 24.844 1.00 8.27 88 ASP A O 1
ATOM 1356 N N . ALA A 1 89 ? 8.746 22.760 25.128 1.00 8.03 89 ALA A N 1
ATOM 1357 C CA . ALA A 1 89 ? 8.641 23.319 26.477 1.00 8.48 89 ALA A CA 1
ATOM 1358 C C . ALA A 1 89 ? 7.986 24.692 26.458 1.00 8.35 89 ALA A C 1
ATOM 1359 O O . ALA A 1 89 ? 7.138 25.002 27.300 1.00 8.80 89 ALA A O 1
ATOM 1366 N N . LEU A 1 90 ? 8.358 25.525 25.497 1.00 7.82 90 LEU A N 1
ATOM 1367 C CA . LEU A 1 90 ? 7.768 26.862 25.389 1.00 7.79 90 LEU A CA 1
ATOM 1368 C C . LEU A 1 90 ? 6.297 26.809 25.001 1.00 8.38 90 LEU A C 1
ATOM 1369 O O . LEU A 1 90 ? 5.508 27.635 25.426 1.00 8.30 90 LEU A O 1
ATOM 1385 N N . ALA A 1 91 ? 5.918 25.827 24.202 1.00 8.28 91 ALA A N 1
ATOM 1386 C CA . ALA A 1 91 ? 4.518 25.638 23.882 1.00 9.18 91 ALA A CA 1
ATOM 1387 C C . ALA A 1 91 ? 3.736 25.333 25.144 1.00 10.14 91 ALA A C 1
ATOM 1388 O O . ALA A 1 91 ? 2.653 25.875 25.384 1.00 11.70 91 ALA A O 1
ATOM 1395 N N . ARG A 1 92 ? 4.277 24.455 25.965 1.00 9.04 92 ARG A N 1
ATOM 1396 C CA . ARG A 1 92 ? 3.585 24.022 27.164 1.00 10.91 92 ARG A CA 1
ATOM 1397 C C . ARG A 1 92 ? 3.536 25.110 28.236 1.00 10.48 92 ARG A C 1
ATOM 1398 O O . ARG A 1 92 ? 2.593 25.159 29.032 1.00 10.65 92 ARG A O 1
ATOM 1419 N N . ASN A 1 93 ? 4.569 25.946 28.310 1.00 9.75 93 ASN A N 1
ATOM 1420 C CA . ASN A 1 93 ? 4.664 26.854 29.449 1.00 10.30 93 ASN A CA 1
ATOM 1421 C C . ASN A 1 93 ? 4.087 28.244 29.216 1.00 10.52 93 ASN A C 1
ATOM 1422 O O . ASN A 1 93 ? 4.118 29.062 30.131 1.00 11.13 93 ASN A O 1
ATOM 1433 N N . GLY A 1 94 ? 3.530 28.501 28.035 1.00 10.13 94 GLY A N 1
ATOM 1434 C CA . GLY A 1 94 ? 2.849 29.752 27.771 1.00 9.94 94 GLY A CA 1
ATOM 1435 C C . GLY A 1 94 ? 3.691 30.765 27.038 1.00 10.07 94 GLY A C 1
ATOM 1436 O O . GLY A 1 94 ? 3.158 31.705 26.449 1.00 10.94 94 GLY A O 1
ATOM 1440 N N . LYS A 1 95 ? 5.010 30.599 27.051 1.00 9.05 95 LYS A N 1
ATOM 1441 C CA . LYS A 1 95 ? 5.888 31.610 26.473 1.00 9.81 95 LYS A CA 1
ATOM 1442 C C . LYS A 1 95 ? 5.850 31.615 24.950 1.00 8.72 95 LYS A C 1
ATOM 1443 O O . LYS A 1 95 ? 6.021 32.669 24.316 1.00 9.41 95 LYS A O 1
ATOM 1462 N N . LEU A 1 96 ? 5.655 30.463 24.325 1.00 8.12 96 LEU A N 1
ATOM 1463 C CA . LEU A 1 96 ? 5.564 30.437 22.878 1.00 7.81 96 LEU A CA 1
ATOM 1464 C C . LEU A 1 96 ? 4.352 31.228 22.418 1.00 8.52 96 LEU A C 1
ATOM 1465 O O . LEU A 1 96 ? 4.428 32.028 21.479 1.00 8.51 96 LEU A O 1
ATOM 1481 N N . GLU A 1 97 ? 3.227 31.033 23.077 1.00 7.79 97 GLU A N 1
ATOM 1482 C CA . GLU A 1 97 ? 2.025 31.780 22.729 1.00 8.93 97 GLU A CA 1
ATOM 1483 C C . GLU A 1 97 ? 2.247 33.276 22.872 1.00 7.71 97 GLU A C 1
ATOM 1484 O O . GLU A 1 97 ? 1.799 34.046 22.040 1.00 8.05 97 GLU A O 1
ATOM 1496 N N . VAL A 1 98 ? 2.923 33.706 23.930 1.00 8.70 98 VAL A N 1
ATOM 1497 C CA . VAL A 1 98 ? 3.216 35.124 24.083 1.00 9.11 98 VAL A CA 1
ATOM 1498 C C . VAL A 1 98 ? 4.023 35.619 22.886 1.00 8.67 98 VAL A C 1
ATOM 1499 O O . VAL A 1 98 ? 3.720 36.666 22.313 1.00 8.95 98 VAL A O 1
ATOM 1512 N N . MET A 1 99 ? 5.053 34.879 22.500 1.00 7.96 99 MET A N 1
ATOM 1513 C CA . MET A 1 99 ? 5.854 35.285 21.349 1.00 7.91 99 MET A CA 1
ATOM 1514 C C . MET A 1 99 ? 5.065 35.327 20.060 1.00 7.96 99 MET A C 1
ATOM 1515 O O . MET A 1 99 ? 5.237 36.238 19.239 1.00 7.88 99 MET A O 1
ATOM 1529 N N . LEU A 1 100 ? 4.203 34.344 19.857 1.00 7.37 100 LEU A N 1
ATOM 1530 C CA . LEU A 1 100 ? 3.391 34.308 18.639 1.00 7.30 100 LEU A CA 1
ATOM 1531 C C . LEU A 1 100 ? 2.384 35.449 18.603 1.00 8.48 100 LEU A C 1
ATOM 1532 O O . LEU A 1 100 ? 2.172 36.052 17.549 1.00 9.06 100 LEU A O 1
ATOM 1548 N N . ARG A 1 101 ? 1.778 35.766 19.735 1.00 7.49 101 ARG A N 1
ATOM 1549 C CA . ARG A 1 101 ? 0.879 36.910 19.776 1.00 9.21 101 ARG A CA 1
ATOM 1550 C C . ARG A 1 101 ? 1.651 38.205 19.512 1.00 10.43 101 ARG A C 1
ATOM 1551 O O . ARG A 1 101 ? 1.200 39.068 18.755 1.00 10.38 101 ARG A O 1
ATOM 1572 N N . ASN A 1 102 ? 2.836 38.345 20.101 1.00 9.40 102 ASN A N 1
ATOM 1573 C CA . ASN A 1 102 ? 3.618 39.556 19.877 1.00 11.08 102 ASN A CA 1
ATOM 1574 C C . ASN A 1 102 ? 4.022 39.693 18.410 1.00 12.59 102 ASN A C 1
ATOM 1575 O O . ASN A 1 102 ? 4.149 40.812 17.890 1.00 15.02 102 ASN A O 1
ATOM 1586 N N . ALA A 1 103 ? 4.219 38.562 17.743 1.00 10.35 103 ALA A N 1
ATOM 1587 C CA . ALA A 1 103 ? 4.611 38.542 16.341 1.00 11.02 103 ALA A CA 1
ATOM 1588 C C . ALA A 1 103 ? 3.434 38.781 15.407 1.00 11.38 103 ALA A C 1
ATOM 1589 O O . ALA A 1 103 ? 3.620 38.934 14.202 1.00 13.82 103 ALA A O 1
ATOM 1596 N N . GLY A 1 104 ? 2.223 38.813 15.956 1.00 10.04 104 GLY A N 1
ATOM 1597 C CA . GLY A 1 104 ? 1.037 39.107 15.177 1.00 12.05 104 GLY A CA 1
ATOM 1598 C C . GLY A 1 104 ? 0.432 37.931 14.432 1.00 13.06 104 GLY A C 1
ATOM 1599 O O . GLY A 1 104 ? -0.381 38.124 13.532 1.00 15.04 104 GLY A O 1
ATOM 1603 N N . VAL A 1 105 ? 0.806 36.713 14.797 1.00 10.12 105 VAL A N 1
ATOM 1604 C CA . VAL A 1 105 ? 0.331 35.533 14.089 1.00 10.32 105 VAL A CA 1
ATOM 1605 C C . VAL A 1 105 ? -0.557 34.641 14.941 1.00 10.79 105 VAL A C 1
ATOM 1606 O O . VAL A 1 105 ? -0.941 33.547 14.510 1.00 11.08 105 VAL A O 1
ATOM 1619 N N . LEU A 1 106 ? -0.887 35.110 16.142 1.00 9.85 106 LEU A N 1
ATOM 1620 C CA . LEU A 1 106 ? -1.794 34.390 17.026 1.00 8.91 106 LEU A CA 1
ATOM 1621 C C . LEU A 1 106 ? -2.680 35.395 17.714 1.00 9.49 106 LEU A C 1
ATOM 1622 O O . LEU A 1 106 ? -2.191 36.379 18.273 1.00 11.08 106 LEU A O 1
ATOM 1638 N N . LEU A 1 107 ? -3.985 35.159 17.667 1.00 10.08 107 LEU A N 1
ATOM 1639 C CA . LEU A 1 107 ? -4.951 35.942 18.421 1.00 11.10 107 LEU A CA 1
ATOM 1640 C C . LEU A 1 107 ? -5.191 35.363 19.802 1.00 12.07 107 LEU A C 1
ATOM 1641 O O . LEU A 1 107 ? -5.029 34.161 20.022 1.00 12.12 107 LEU A O 1
ATOM 1657 N N . GLU A 1 108 ? -5.620 36.212 20.734 1.00 13.79 108 GLU A N 1
ATOM 1658 C CA . GLU A 1 108 ? -6.199 35.739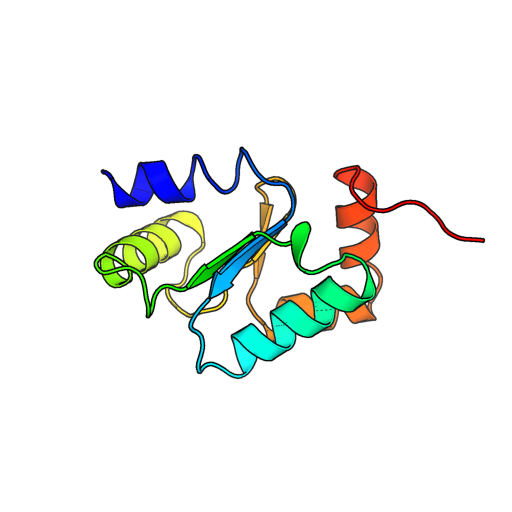 21.976 1.00 17.53 108 GLU A CA 1
ATOM 1659 C C . GLU A 1 108 ? -7.533 35.072 21.643 1.00 16.22 108 GLU A C 1
ATOM 1660 O O . GLU A 1 108 ? -8.246 35.525 20.750 1.00 19.84 108 GLU A O 1
ATOM 1672 N N . HIS A 1 109 ? -7.847 33.975 22.323 1.00 16.92 109 HIS A N 1
ATOM 1673 C CA . HIS A 1 109 ? -9.071 33.219 22.081 1.00 18.27 109 HIS A CA 1
ATOM 1674 C C . HIS A 1 109 ? -9.861 32.945 23.346 1.00 20.91 109 HIS A C 1
ATOM 1675 O O . HIS A 1 109 ? -9.507 32.058 24.125 1.00 28.41 109 HIS A O 1
ATOM 1690 N N . HIS A 1 110 ? -10.962 33.664 23.531 1.00 23.77 110 HIS A N 1
ATOM 1691 C CA . HIS A 1 110 ? -11.779 33.498 24.725 1.00 27.92 110 HIS A CA 1
ATOM 1692 C C . HIS A 1 110 ? -13.264 33.461 24.378 1.00 29.60 110 HIS A C 1
ATOM 1693 O O . HIS A 1 110 ? -13.920 32.429 24.538 1.00 42.64 110 HIS A O 1
#